Protein AF-A0A524AQI3-F1 (afdb_monomer_lite)

Foldseek 3Di:
DVVVVVVCCVVVVVQQLVLLVPCPPPPSVLVVLLVQLLVQLLVLVVVLVDDPPDVLSVLLNVLLNQLLCVLVVVVDPSPCVSLVCNLVVLVVVCVPDPDNVCSVVSSVSSSCSSCVRRNVSSVLVVCCPDDVSSVVNVVVVVLVVQLQVQLQVQCVPPFDAADCVPPDVSGGPRSNVSSD

Sequence (180 aa):
MLKHRVITGAVGVPLVILAIWFGDPWPWFSLLIAAAALAGTYEFYHMANFDRREPLLYLGLLCSLALVLSPHYRSLDVLPIVITTTMLISLIYLLCRPSRENAFRNWAWIIAGALYVGWMLSYWLSLRGLEDGRNWVYLAILTTFANDTGAFFIGRAMGKHKLAPTISEAKTWEGAIGGL

pLDDT: mean 89.62, std 6.32, range [63.91, 97.5]

Structure (mmCIF, N/CA/C/O backbone):
data_AF-A0A524AQI3-F1
#
_entry.id   AF-A0A524AQI3-F1
#
loop_
_atom_site.group_PDB
_atom_site.id
_atom_site.type_symbol
_atom_site.label_atom_id
_atom_site.label_alt_id
_atom_site.label_comp_id
_atom_site.label_asym_id
_atom_site.label_entity_id
_atom_site.label_seq_id
_atom_site.pdbx_PDB_ins_code
_atom_site.Cartn_x
_atom_site.Cartn_y
_atom_site.Cartn_z
_atom_site.occupancy
_atom_site.B_iso_or_equiv
_atom_site.auth_seq_id
_atom_site.auth_comp_id
_atom_site.auth_asym_id
_atom_site.auth_atom_id
_atom_site.pdbx_PDB_model_num
ATOM 1 N N . MET A 1 1 ? -24.300 2.047 -11.131 1.00 66.12 1 MET A N 1
ATOM 2 C CA . MET A 1 1 ? -23.264 1.322 -10.357 1.00 66.12 1 MET A CA 1
ATOM 3 C C . MET A 1 1 ? -22.415 0.395 -11.231 1.00 66.12 1 MET A C 1
ATOM 5 O O . MET A 1 1 ? -21.203 0.556 -11.216 1.00 66.12 1 MET A O 1
ATOM 9 N N . LEU A 1 2 ? -22.998 -0.490 -12.058 1.00 79.94 2 LEU A N 1
ATOM 10 C CA . LEU A 1 2 ? -22.216 -1.380 -12.943 1.00 79.94 2 LEU A CA 1
ATOM 11 C C . LEU A 1 2 ? -21.336 -0.618 -13.956 1.00 79.94 2 LEU A C 1
ATOM 13 O O . LEU A 1 2 ? -20.152 -0.905 -14.071 1.00 79.94 2 LEU A O 1
ATOM 17 N N . LYS A 1 3 ? -21.886 0.419 -14.611 1.00 83.31 3 LYS A N 1
ATOM 18 C CA . LYS A 1 3 ? -21.147 1.266 -15.570 1.00 83.31 3 LYS A CA 1
ATOM 19 C C . LYS A 1 3 ? -19.863 1.857 -14.975 1.00 83.31 3 LYS A C 1
ATOM 21 O O . LYS A 1 3 ? -18.830 1.822 -15.622 1.00 83.31 3 LYS A O 1
ATOM 26 N N . HIS A 1 4 ? -19.917 2.351 -13.735 1.00 83.06 4 HIS A N 1
ATOM 27 C CA . HIS A 1 4 ? -18.750 2.950 -13.081 1.00 83.06 4 HIS A CA 1
ATOM 28 C C . HIS A 1 4 ? -17.679 1.896 -12.782 1.00 83.06 4 HIS A C 1
ATOM 30 O O . HIS A 1 4 ? -16.516 2.145 -13.053 1.00 83.06 4 HIS A O 1
ATOM 36 N N . ARG A 1 5 ? -18.074 0.695 -12.331 1.00 82.75 5 ARG A N 1
ATOM 37 C CA . ARG A 1 5 ? -17.145 -0.424 -12.086 1.00 82.75 5 ARG A CA 1
ATOM 38 C C . ARG A 1 5 ? -16.448 -0.905 -13.359 1.00 82.75 5 ARG A C 1
ATOM 40 O O . ARG A 1 5 ? -15.251 -1.172 -13.343 1.00 82.75 5 ARG A O 1
ATOM 47 N N . VAL A 1 6 ? -17.197 -1.001 -14.459 1.00 87.75 6 VAL A N 1
ATOM 48 C CA . VAL A 1 6 ? -16.642 -1.398 -15.760 1.00 87.75 6 VAL A CA 1
ATOM 49 C C . VAL A 1 6 ? -15.669 -0.337 -16.267 1.00 87.75 6 VAL A C 1
ATOM 51 O O . VAL A 1 6 ? -14.579 -0.689 -16.693 1.00 87.75 6 VAL A O 1
ATOM 54 N N . ILE A 1 7 ? -16.015 0.951 -16.161 1.00 88.81 7 ILE A N 1
ATOM 55 C CA . ILE A 1 7 ? -15.136 2.051 -16.584 1.00 88.81 7 ILE A CA 1
ATOM 56 C C . ILE A 1 7 ? -13.851 2.079 -15.749 1.00 88.81 7 ILE A C 1
ATOM 58 O O . ILE A 1 7 ? -12.765 2.149 -16.316 1.00 88.81 7 ILE A O 1
ATOM 62 N N . THR A 1 8 ? -13.941 1.973 -14.420 1.00 88.12 8 THR A N 1
ATOM 63 C CA . THR A 1 8 ? -12.747 1.975 -13.560 1.00 88.12 8 THR A CA 1
ATOM 64 C C . THR A 1 8 ? -11.838 0.784 -13.842 1.00 88.12 8 THR A C 1
ATOM 66 O O . THR A 1 8 ? -10.626 0.955 -13.872 1.00 88.12 8 THR A O 1
ATOM 69 N N . GLY A 1 9 ? -12.398 -0.403 -14.101 1.00 84.62 9 GLY A N 1
ATOM 70 C CA . GLY A 1 9 ? -11.608 -1.572 -14.499 1.00 84.62 9 GLY A CA 1
ATOM 71 C C . GLY A 1 9 ? -10.977 -1.404 -15.883 1.00 84.62 9 GLY A C 1
ATOM 72 O O . GLY A 1 9 ? -9.784 -1.643 -16.051 1.00 84.62 9 GLY A O 1
ATOM 73 N N . ALA A 1 10 ? -11.757 -0.924 -16.854 1.00 88.56 10 ALA A N 1
ATOM 74 C CA . ALA A 1 10 ? -11.314 -0.712 -18.228 1.00 88.56 10 ALA A CA 1
ATOM 75 C C . ALA A 1 10 ? -10.231 0.365 -18.358 1.00 88.56 10 ALA A C 1
ATOM 77 O O . ALA A 1 10 ? -9.449 0.308 -19.296 1.00 88.56 10 ALA A O 1
ATOM 78 N N . VAL A 1 11 ? -10.169 1.332 -17.438 1.00 90.25 11 VAL A N 1
ATOM 79 C CA . VAL A 1 11 ? -9.110 2.353 -17.405 1.00 90.25 11 VAL A CA 1
ATOM 80 C C . VAL A 1 11 ? -7.952 1.925 -16.504 1.00 90.25 11 VAL A C 1
ATOM 82 O O . VAL A 1 11 ? -6.792 2.057 -16.888 1.00 90.25 11 VAL A O 1
ATOM 85 N N . GLY A 1 12 ? -8.250 1.386 -15.320 1.00 87.56 12 GLY A N 1
ATOM 86 C CA . GLY A 1 12 ? -7.248 1.030 -14.317 1.00 87.56 12 GLY A CA 1
ATOM 87 C C . GLY A 1 12 ? -6.314 -0.087 -14.774 1.00 87.56 12 GLY A C 1
ATOM 88 O O . GLY A 1 12 ? -5.103 0.035 -14.610 1.00 87.56 12 GLY A O 1
ATOM 89 N N . VAL A 1 13 ? -6.848 -1.141 -15.402 1.00 88.44 13 VAL A N 1
ATOM 90 C CA . VAL A 1 13 ? -6.028 -2.273 -15.865 1.00 88.44 13 VAL A CA 1
ATOM 91 C C . VAL A 1 13 ? -5.031 -1.836 -16.949 1.00 88.44 13 VAL A C 1
ATOM 93 O O . VAL A 1 13 ? -3.834 -2.057 -16.752 1.00 88.44 13 VAL A O 1
ATOM 96 N N . PRO A 1 14 ? -5.438 -1.156 -18.044 1.00 90.44 14 PRO A N 1
ATOM 97 C CA . PRO A 1 14 ? -4.480 -0.637 -19.017 1.00 90.44 14 PRO A CA 1
ATOM 98 C C . PRO A 1 14 ? -3.490 0.355 -18.419 1.00 90.44 14 PRO A C 1
ATOM 100 O O . PRO A 1 14 ? -2.319 0.303 -18.770 1.00 90.44 14 PRO A O 1
ATOM 103 N N . LEU A 1 15 ? -3.915 1.226 -17.501 1.00 89.94 15 LEU A N 1
ATOM 104 C CA . LEU A 1 15 ? -3.017 2.185 -16.858 1.00 89.94 15 LEU A CA 1
ATOM 105 C C . LEU A 1 15 ? -1.885 1.473 -16.106 1.00 89.94 15 LEU A C 1
ATOM 107 O O . LEU A 1 15 ? -0.723 1.836 -16.280 1.00 89.94 15 LEU A O 1
ATOM 111 N N . VAL A 1 16 ? -2.204 0.437 -15.324 1.00 89.62 16 VAL A N 1
ATOM 112 C CA . VAL A 1 16 ? -1.198 -0.365 -14.609 1.00 89.62 16 VAL A CA 1
ATOM 113 C C . VAL A 1 16 ? -0.271 -1.077 -15.596 1.00 89.62 16 VAL A C 1
ATOM 115 O O . VAL A 1 16 ? 0.947 -0.999 -15.448 1.00 89.62 16 VAL A O 1
ATOM 118 N N . ILE A 1 17 ? -0.819 -1.706 -16.642 1.00 90.56 17 ILE A N 1
ATOM 119 C CA . ILE A 1 17 ? -0.023 -2.392 -17.673 1.00 90.56 17 ILE A CA 1
ATOM 120 C C . ILE A 1 17 ? 0.926 -1.412 -18.376 1.00 90.56 17 ILE A C 1
ATOM 122 O O . ILE A 1 17 ? 2.118 -1.683 -18.496 1.00 90.56 17 ILE A O 1
ATOM 126 N N . LEU A 1 18 ? 0.434 -0.247 -18.800 1.00 89.81 18 LEU A N 1
ATOM 127 C CA . LEU A 1 18 ? 1.243 0.768 -19.475 1.00 89.81 18 LEU A CA 1
ATOM 128 C C . LEU A 1 18 ? 2.323 1.332 -18.543 1.00 89.81 18 LEU A C 1
ATOM 130 O O . LEU A 1 18 ? 3.464 1.488 -18.971 1.00 89.81 18 LEU A O 1
ATOM 134 N N . ALA A 1 19 ? 2.005 1.573 -17.268 1.00 88.38 19 ALA A N 1
ATOM 135 C CA . ALA A 1 19 ? 2.982 2.024 -16.279 1.00 88.38 19 ALA A CA 1
ATOM 136 C C . ALA A 1 19 ? 4.116 1.003 -16.079 1.00 88.38 19 ALA A C 1
ATOM 138 O O . ALA A 1 19 ? 5.276 1.391 -15.955 1.00 88.38 19 ALA A O 1
ATOM 139 N N . ILE A 1 20 ? 3.801 -0.297 -16.097 1.00 88.94 20 ILE A N 1
ATOM 140 C CA . ILE A 1 20 ? 4.797 -1.376 -16.022 1.00 88.94 20 ILE A CA 1
ATOM 141 C C . ILE A 1 20 ? 5.597 -1.466 -17.328 1.00 88.94 20 ILE A C 1
ATOM 143 O O . ILE A 1 20 ? 6.814 -1.662 -17.296 1.00 88.94 20 ILE A O 1
ATOM 147 N N . TRP A 1 21 ? 4.949 -1.330 -18.485 1.00 87.81 21 TRP A N 1
ATOM 148 C CA . TRP A 1 21 ? 5.605 -1.454 -19.786 1.00 87.81 21 TRP A CA 1
ATOM 149 C C . TRP A 1 21 ? 6.598 -0.317 -20.054 1.00 87.81 21 TRP A C 1
ATOM 151 O O . TRP A 1 21 ? 7.735 -0.586 -20.436 1.00 87.81 21 TRP A O 1
ATOM 161 N N . PHE A 1 22 ? 6.198 0.930 -19.791 1.00 83.81 22 PHE A N 1
ATOM 162 C CA . PHE A 1 22 ? 7.000 2.140 -20.027 1.00 83.81 22 PHE A CA 1
ATOM 163 C C . PHE A 1 22 ? 7.851 2.573 -18.824 1.00 83.81 22 PHE A C 1
ATOM 165 O O . PHE A 1 22 ? 8.408 3.669 -18.830 1.00 83.81 22 PHE A O 1
ATOM 172 N N . GLY A 1 23 ? 7.956 1.729 -17.794 1.00 70.38 23 GLY A N 1
ATOM 173 C CA . GLY A 1 23 ? 8.718 2.019 -16.575 1.00 70.38 23 GLY A CA 1
ATOM 174 C C . GLY A 1 23 ? 10.233 2.171 -16.767 1.00 70.38 23 GLY A C 1
ATOM 175 O O . GLY A 1 23 ? 10.900 2.599 -15.834 1.00 70.38 23 GLY A O 1
ATOM 176 N N . ASP A 1 24 ? 10.763 1.851 -17.951 1.00 67.62 24 ASP A N 1
ATOM 177 C CA . ASP A 1 24 ? 12.154 2.101 -18.337 1.00 67.62 24 ASP A CA 1
ATOM 178 C C . ASP A 1 24 ? 12.174 2.937 -19.628 1.00 67.62 24 ASP A C 1
ATOM 180 O O . ASP A 1 24 ? 11.507 2.554 -20.595 1.00 67.62 24 ASP A O 1
ATOM 184 N N . PRO A 1 25 ? 12.906 4.068 -19.703 1.00 63.91 25 PRO A N 1
ATOM 185 C CA . PRO A 1 25 ? 13.754 4.706 -18.680 1.00 63.91 25 PRO A CA 1
ATOM 186 C C . PRO A 1 25 ? 13.015 5.681 -17.736 1.00 63.91 25 PRO A C 1
ATOM 188 O O . PRO A 1 25 ? 13.641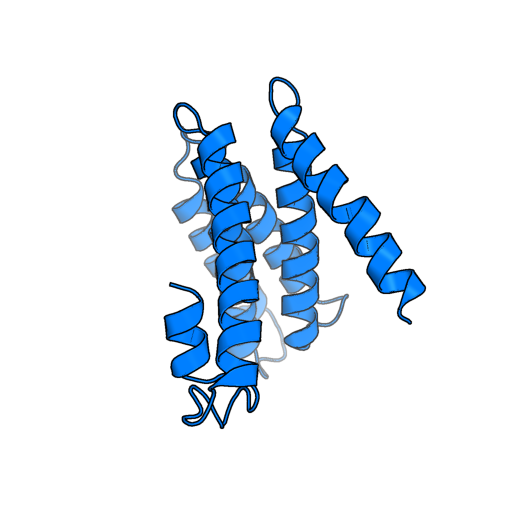 6.306 -16.882 1.00 63.91 25 PRO A O 1
ATOM 191 N N . TRP A 1 26 ? 11.706 5.882 -17.909 1.00 67.56 26 TRP A N 1
ATOM 192 C CA . TRP A 1 26 ? 10.944 6.887 -17.160 1.00 67.56 26 TRP A CA 1
ATOM 193 C C . TRP A 1 26 ? 10.300 6.292 -15.898 1.00 67.56 26 TRP A C 1
ATOM 195 O O . TRP A 1 26 ? 9.706 5.220 -15.975 1.00 67.56 26 TRP A O 1
ATOM 205 N N . PRO A 1 27 ? 10.290 6.998 -14.750 1.00 84.12 27 PRO A N 1
ATOM 206 C CA . PRO A 1 27 ? 9.882 6.441 -13.456 1.00 84.12 27 PRO A CA 1
ATOM 207 C C . PRO A 1 27 ? 8.355 6.291 -13.278 1.00 84.12 27 PRO A C 1
ATOM 209 O O . PRO A 1 27 ? 7.850 6.386 -12.159 1.00 84.12 27 PRO A O 1
ATOM 212 N N . TRP A 1 28 ? 7.593 6.041 -14.348 1.00 87.75 28 TRP A N 1
ATOM 213 C CA . TRP A 1 28 ? 6.126 5.964 -14.327 1.00 87.75 28 TRP A CA 1
ATOM 214 C C . TRP A 1 28 ? 5.598 4.934 -13.330 1.00 87.75 28 TRP A C 1
ATOM 216 O O . TRP A 1 28 ? 4.689 5.230 -12.557 1.00 87.75 28 TRP A O 1
ATOM 226 N N . PHE A 1 29 ? 6.210 3.749 -13.290 1.00 90.62 29 PHE A N 1
ATOM 227 C CA . PHE A 1 29 ? 5.849 2.717 -12.320 1.00 90.62 29 PHE A CA 1
ATOM 228 C C . PHE A 1 29 ? 6.133 3.157 -10.875 1.00 90.62 29 PHE A C 1
ATOM 230 O O . PHE A 1 29 ? 5.317 2.935 -9.987 1.00 90.62 29 PHE A O 1
ATOM 237 N N . SER A 1 30 ? 7.247 3.855 -10.638 1.00 92.19 30 SER A N 1
ATOM 238 C CA . SER A 1 30 ? 7.582 4.369 -9.302 1.00 92.19 30 SER A CA 1
ATOM 239 C C . SER A 1 30 ? 6.595 5.433 -8.833 1.00 92.19 30 SER A C 1
ATOM 241 O O . SER A 1 30 ? 6.173 5.406 -7.680 1.00 92.19 30 SER A O 1
ATOM 243 N N . LEU A 1 31 ? 6.177 6.329 -9.731 1.00 93.44 31 LEU A N 1
ATOM 244 C CA . LEU A 1 31 ? 5.155 7.336 -9.444 1.00 93.44 31 LEU A CA 1
ATOM 245 C C . LEU A 1 31 ? 3.798 6.696 -9.138 1.00 93.44 31 LEU A C 1
ATOM 247 O O . LEU A 1 31 ? 3.133 7.116 -8.193 1.00 93.44 31 LEU A O 1
ATOM 251 N N . LEU A 1 32 ? 3.412 5.662 -9.891 1.00 93.62 32 LEU A N 1
ATOM 252 C CA . LEU A 1 32 ? 2.188 4.901 -9.645 1.00 93.62 32 LEU A CA 1
ATOM 253 C C . LEU A 1 32 ? 2.187 4.295 -8.235 1.00 93.62 32 LEU A C 1
ATOM 255 O O . LEU A 1 32 ? 1.239 4.502 -7.480 1.00 93.62 32 LEU A O 1
ATOM 259 N N . ILE A 1 33 ? 3.249 3.572 -7.869 1.00 95.06 33 ILE A N 1
ATOM 260 C CA . ILE A 1 33 ? 3.344 2.909 -6.562 1.00 95.06 33 ILE A CA 1
ATOM 261 C C . ILE A 1 33 ? 3.446 3.935 -5.425 1.00 95.06 33 ILE A C 1
ATOM 263 O O . ILE A 1 33 ? 2.810 3.757 -4.390 1.00 95.06 33 ILE A O 1
ATOM 267 N N . ALA A 1 34 ? 4.167 5.043 -5.619 1.00 95.81 34 ALA A N 1
ATOM 268 C CA . ALA A 1 34 ? 4.227 6.131 -4.644 1.00 95.81 34 ALA A CA 1
ATOM 269 C C . ALA A 1 34 ? 2.854 6.788 -4.423 1.00 95.81 34 ALA A C 1
ATOM 271 O O . ALA A 1 34 ? 2.451 7.003 -3.280 1.00 95.81 34 ALA A O 1
ATOM 272 N N . ALA A 1 35 ? 2.107 7.059 -5.497 1.00 96.25 35 ALA A N 1
ATOM 273 C CA . ALA A 1 35 ? 0.751 7.592 -5.407 1.00 96.25 35 ALA A CA 1
ATOM 274 C C . ALA A 1 35 ? -0.199 6.603 -4.714 1.00 96.25 35 ALA A C 1
ATOM 276 O O . ALA A 1 35 ? -0.957 7.001 -3.829 1.00 96.25 35 ALA A O 1
ATOM 277 N N . ALA A 1 36 ? -0.117 5.314 -5.062 1.00 96.00 36 ALA A N 1
ATOM 278 C CA . ALA A 1 36 ? -0.899 4.257 -4.426 1.00 96.00 36 ALA A CA 1
ATOM 279 C C . ALA A 1 36 ? -0.588 4.137 -2.927 1.00 96.00 36 ALA A C 1
ATOM 281 O O . ALA A 1 36 ? -1.504 3.989 -2.123 1.00 96.00 36 ALA A O 1
ATOM 282 N N . ALA A 1 37 ? 0.679 4.263 -2.532 1.00 97.00 37 ALA A N 1
ATOM 283 C CA . ALA A 1 37 ? 1.071 4.224 -1.131 1.00 97.00 37 ALA A CA 1
ATOM 284 C C . ALA A 1 37 ? 0.613 5.455 -0.351 1.00 97.00 37 ALA A C 1
ATOM 286 O O . ALA A 1 37 ? 0.132 5.314 0.765 1.00 97.00 37 ALA A O 1
ATOM 287 N N . LEU A 1 38 ? 0.702 6.656 -0.926 1.00 97.50 38 LEU A N 1
ATOM 288 C CA . LEU A 1 38 ? 0.175 7.861 -0.281 1.00 97.50 38 LEU A CA 1
ATOM 289 C C . LEU A 1 38 ? -1.344 7.777 -0.096 1.00 97.50 38 LEU A C 1
ATOM 291 O O . LEU A 1 38 ? -1.839 8.069 0.991 1.00 97.50 38 LEU A O 1
ATOM 295 N N . ALA A 1 39 ? -2.072 7.341 -1.128 1.00 97.19 39 ALA A N 1
ATOM 296 C CA . ALA A 1 39 ? -3.517 7.145 -1.053 1.00 97.19 39 ALA A CA 1
ATOM 297 C C . ALA A 1 39 ? -3.887 6.062 -0.026 1.00 97.19 39 ALA A C 1
ATOM 299 O O . ALA A 1 39 ? -4.706 6.309 0.857 1.00 97.19 39 ALA A O 1
ATOM 300 N N . GLY A 1 40 ? -3.230 4.900 -0.077 1.00 96.88 40 GLY A N 1
ATOM 301 C CA . GLY A 1 40 ? -3.480 3.790 0.842 1.00 96.88 40 GLY A CA 1
ATOM 302 C C . GLY A 1 40 ? -3.151 4.135 2.294 1.00 96.88 40 GLY A C 1
ATOM 303 O O . GLY A 1 40 ? -3.931 3.834 3.192 1.00 96.88 40 GLY A O 1
ATOM 304 N N . THR A 1 41 ? -2.037 4.826 2.540 1.00 96.81 41 THR A N 1
ATOM 305 C CA . THR A 1 41 ? -1.643 5.262 3.886 1.00 96.81 41 THR A CA 1
ATOM 306 C C . THR A 1 41 ? -2.599 6.335 4.412 1.00 96.81 41 THR A C 1
ATOM 308 O O . THR A 1 41 ? -2.968 6.309 5.586 1.00 96.81 41 THR A O 1
ATOM 311 N N . TYR A 1 42 ? -3.066 7.247 3.552 1.00 96.25 42 TYR A N 1
ATOM 312 C CA . TYR A 1 42 ? -4.088 8.230 3.915 1.00 96.25 42 TYR A CA 1
ATOM 313 C C . TYR A 1 42 ? -5.407 7.563 4.323 1.00 96.25 42 TYR A C 1
ATOM 315 O O . TYR A 1 42 ? -5.955 7.885 5.377 1.00 96.25 42 TYR A O 1
ATOM 323 N N . GLU A 1 43 ? -5.901 6.611 3.527 1.00 96.31 43 GLU A N 1
ATOM 324 C CA . GLU A 1 43 ? -7.112 5.849 3.847 1.00 96.31 43 GLU A CA 1
ATOM 325 C C . GLU A 1 43 ? -6.941 5.027 5.130 1.00 96.31 43 GLU A C 1
ATOM 327 O O . GLU A 1 43 ? -7.828 5.025 5.985 1.00 96.31 43 GLU A O 1
ATOM 332 N N . PHE A 1 44 ? -5.776 4.400 5.317 1.00 96.50 44 PHE A N 1
ATOM 333 C CA . PHE A 1 44 ? -5.441 3.656 6.529 1.00 96.50 44 PHE A CA 1
ATOM 334 C C . PHE A 1 44 ? -5.510 4.543 7.780 1.00 96.50 44 PHE A C 1
ATOM 336 O O . PHE A 1 44 ? -6.163 4.184 8.762 1.00 96.50 44 PHE A O 1
ATOM 343 N N . TYR A 1 45 ? -4.898 5.730 7.751 1.00 94.81 45 TYR A N 1
ATOM 344 C CA . TYR A 1 45 ? -4.958 6.663 8.880 1.00 94.81 45 TYR A CA 1
ATOM 345 C C . TYR A 1 45 ? -6.347 7.258 9.089 1.00 94.81 45 TYR A C 1
ATOM 347 O O . TYR A 1 45 ? -6.745 7.492 10.232 1.00 94.81 45 TYR A O 1
ATOM 355 N N . HIS A 1 46 ? -7.118 7.450 8.021 1.00 93.38 46 HIS A N 1
ATOM 356 C CA . HIS A 1 46 ? -8.502 7.885 8.145 1.00 93.38 46 HIS A CA 1
ATOM 357 C C . HIS A 1 46 ? -9.360 6.838 8.873 1.00 93.38 46 HIS A C 1
ATOM 359 O O . HIS A 1 46 ? -10.093 7.187 9.796 1.00 93.38 46 HIS A O 1
ATOM 365 N N . MET A 1 47 ? -9.199 5.549 8.546 1.00 92.75 47 MET A N 1
ATOM 366 C CA . MET A 1 47 ? -9.848 4.447 9.273 1.00 92.75 47 MET A CA 1
ATOM 367 C C . MET A 1 47 ? -9.377 4.340 10.731 1.00 92.75 47 MET A C 1
ATOM 369 O O . MET A 1 47 ? -10.147 3.945 11.605 1.00 92.75 47 MET A O 1
ATOM 373 N N . ALA A 1 48 ? -8.134 4.735 11.017 1.00 91.56 48 ALA A N 1
ATOM 374 C CA . ALA A 1 48 ? -7.592 4.805 12.372 1.00 91.56 48 ALA A CA 1
ATOM 375 C C . ALA A 1 48 ? -8.028 6.062 13.164 1.00 91.56 48 ALA A C 1
ATOM 377 O O . ALA A 1 48 ? -7.542 6.274 14.277 1.00 91.56 48 ALA A O 1
ATOM 378 N N . ASN A 1 49 ? -8.968 6.859 12.638 1.00 88.12 49 ASN A N 1
ATOM 379 C CA . ASN A 1 49 ? -9.510 8.085 13.241 1.00 88.12 49 ASN A CA 1
ATOM 380 C C . ASN A 1 49 ? -8.480 9.208 13.446 1.00 88.12 49 ASN A C 1
ATOM 382 O O . ASN A 1 49 ? -8.548 9.948 14.428 1.00 88.12 49 ASN A O 1
ATOM 386 N N . PHE A 1 50 ? -7.522 9.357 12.530 1.00 85.38 50 PHE A N 1
ATOM 387 C CA . PHE A 1 50 ? -6.676 10.550 12.510 1.00 85.38 50 PHE A CA 1
ATOM 388 C C . PHE A 1 50 ? -7.412 11.722 11.861 1.00 85.38 50 PHE A C 1
ATOM 390 O O . PHE A 1 50 ? -7.883 11.630 10.723 1.00 85.38 50 PHE A O 1
ATOM 397 N N . ASP A 1 51 ? -7.448 12.858 12.557 1.00 80.56 51 ASP A N 1
ATOM 398 C CA . ASP A 1 51 ? -7.924 14.106 11.971 1.00 80.56 51 ASP A CA 1
ATOM 399 C C . ASP A 1 51 ? -6.953 14.611 10.898 1.00 80.56 51 ASP A C 1
ATOM 401 O O . ASP A 1 51 ? -5.733 14.516 11.020 1.00 80.56 51 ASP A O 1
ATOM 405 N N . ARG A 1 52 ? -7.485 15.275 9.866 1.00 79.12 52 ARG A N 1
ATOM 406 C CA . ARG A 1 52 ? -6.678 15.878 8.781 1.00 79.12 52 ARG A CA 1
ATOM 407 C C . ARG A 1 52 ? -5.687 16.947 9.261 1.00 79.12 52 ARG A C 1
ATOM 409 O O . ARG A 1 52 ? -4.800 17.349 8.511 1.00 79.12 52 ARG A O 1
ATOM 416 N N . ARG A 1 53 ? -5.875 17.456 10.480 1.00 77.94 53 ARG A N 1
ATOM 417 C CA . ARG A 1 53 ? -5.005 18.456 11.108 1.00 77.94 53 ARG A CA 1
ATOM 418 C C . ARG A 1 53 ? -3.915 17.832 11.978 1.00 77.94 53 ARG A C 1
ATOM 420 O O . ARG A 1 53 ? -3.054 18.571 12.437 1.00 77.94 53 ARG A O 1
ATOM 427 N N . GLU A 1 54 ? -3.940 16.518 12.205 1.00 83.19 54 GLU A N 1
ATOM 428 C CA . GLU A 1 54 ? -2.943 15.836 13.030 1.00 83.19 54 GLU A CA 1
ATOM 429 C C . GLU A 1 54 ? -1.584 15.820 12.312 1.00 83.19 54 GLU A C 1
ATOM 431 O O . GLU A 1 54 ? -1.455 15.187 11.262 1.00 83.19 54 GLU A O 1
ATOM 436 N N . PRO A 1 55 ? -0.537 16.465 12.862 1.00 86.69 55 PRO A N 1
ATOM 437 C CA . PRO A 1 55 ? 0.800 16.486 12.260 1.00 86.69 55 PRO A CA 1
ATOM 438 C C . PRO A 1 55 ? 1.374 15.085 12.023 1.00 86.69 55 PRO A C 1
ATOM 440 O O . PRO A 1 55 ? 2.105 14.849 11.062 1.00 86.69 55 PRO A O 1
ATOM 443 N N . LEU A 1 56 ? 0.998 14.138 12.884 1.00 87.69 56 LEU A N 1
ATOM 444 C CA . LEU A 1 56 ? 1.409 12.742 12.806 1.00 87.69 56 LEU A CA 1
ATOM 445 C C . LEU A 1 56 ? 0.933 12.028 11.534 1.00 87.69 56 LEU A C 1
ATOM 447 O O . LEU A 1 56 ? 1.616 11.119 11.066 1.00 87.69 56 LEU A O 1
ATOM 451 N N . LEU A 1 57 ? -0.194 12.452 10.954 1.00 91.44 57 LEU A N 1
ATOM 452 C CA . LEU A 1 57 ? -0.672 11.928 9.675 1.00 91.44 57 LEU A CA 1
ATOM 453 C C . LEU A 1 57 ? 0.330 12.258 8.564 1.00 91.44 57 LEU A C 1
ATOM 455 O O . LEU A 1 57 ? 0.722 11.379 7.800 1.00 91.44 57 LEU A O 1
ATOM 459 N N . TYR A 1 58 ? 0.789 13.511 8.504 1.00 93.44 58 TYR A N 1
ATOM 460 C CA . TYR A 1 58 ? 1.767 13.954 7.508 1.00 93.44 58 TYR A CA 1
ATOM 461 C C . TYR A 1 58 ? 3.123 13.285 7.709 1.00 93.44 58 TYR A C 1
ATOM 463 O O . TYR A 1 58 ? 3.749 12.894 6.727 1.00 93.44 58 TYR A O 1
ATOM 471 N N . LEU A 1 59 ? 3.543 13.097 8.966 1.00 93.56 59 LEU A N 1
ATOM 472 C CA . LEU A 1 59 ? 4.733 12.308 9.280 1.00 93.56 59 LEU A CA 1
ATOM 473 C C . LEU A 1 59 ? 4.601 10.904 8.683 1.00 93.56 59 LEU A C 1
ATOM 475 O O . LEU A 1 59 ? 5.435 10.510 7.881 1.00 93.56 59 LEU A O 1
ATOM 479 N N . GLY A 1 60 ? 3.519 10.186 8.985 1.00 94.19 60 GLY A N 1
ATOM 480 C CA . GLY A 1 60 ? 3.295 8.841 8.459 1.00 94.19 60 GLY A CA 1
ATOM 481 C C . GLY A 1 60 ? 3.248 8.765 6.925 1.00 94.19 60 GLY A C 1
ATOM 482 O O . GLY A 1 60 ? 3.818 7.844 6.342 1.00 94.19 60 GLY A O 1
ATOM 483 N N . LEU A 1 61 ? 2.651 9.758 6.253 1.00 96.06 61 LEU A N 1
ATOM 484 C CA . LEU A 1 61 ? 2.661 9.858 4.786 1.00 96.06 61 LEU A CA 1
ATOM 485 C C . LEU A 1 61 ? 4.077 10.051 4.225 1.00 96.06 61 LEU A C 1
ATOM 487 O O . LEU A 1 61 ? 4.452 9.368 3.272 1.00 96.06 61 LEU A O 1
ATOM 491 N N . LEU A 1 62 ? 4.874 10.942 4.822 1.00 95.69 62 LEU A N 1
ATOM 492 C CA . LEU A 1 62 ? 6.271 11.156 4.431 1.00 95.69 62 LEU A CA 1
ATOM 493 C C . LEU A 1 62 ? 7.107 9.890 4.643 1.00 95.69 62 LEU A C 1
ATOM 495 O O . LEU A 1 62 ? 7.899 9.522 3.779 1.00 95.69 62 LEU A O 1
ATOM 499 N N . CYS A 1 63 ? 6.890 9.191 5.755 1.00 94.75 63 CYS A N 1
ATOM 500 C CA . CYS A 1 63 ? 7.563 7.934 6.062 1.00 94.75 63 CYS A CA 1
ATOM 501 C C . CYS A 1 63 ? 7.177 6.836 5.067 1.00 94.75 63 CYS A C 1
ATOM 503 O O . CYS A 1 63 ? 8.054 6.163 4.532 1.00 94.75 63 CYS A O 1
ATOM 505 N N . SER A 1 64 ? 5.887 6.697 4.752 1.00 96.12 64 SER A N 1
ATOM 506 C CA . SER A 1 64 ? 5.405 5.777 3.718 1.00 96.12 64 SER A CA 1
ATOM 507 C C . SER A 1 64 ? 6.045 6.074 2.361 1.00 96.12 64 SER A C 1
ATOM 509 O O . SER A 1 64 ? 6.459 5.147 1.669 1.00 96.12 64 SER A O 1
ATOM 511 N N . LEU A 1 65 ? 6.151 7.350 1.979 1.00 96.12 65 LEU A N 1
ATOM 512 C CA . LEU A 1 65 ? 6.777 7.758 0.722 1.00 96.12 65 LEU A CA 1
ATOM 513 C C . LEU A 1 65 ? 8.275 7.429 0.698 1.00 96.12 65 LEU A C 1
ATOM 515 O O . LEU A 1 65 ? 8.766 6.860 -0.276 1.00 96.12 65 LEU A O 1
ATOM 519 N N . ALA A 1 66 ? 8.992 7.739 1.780 1.00 94.62 66 ALA A N 1
ATOM 520 C CA . ALA A 1 66 ? 10.413 7.435 1.912 1.00 94.62 66 ALA A CA 1
ATOM 521 C C . ALA A 1 66 ? 10.684 5.921 1.861 1.00 94.62 66 ALA A C 1
ATOM 523 O O . ALA A 1 66 ? 11.625 5.485 1.199 1.00 94.62 66 ALA A O 1
ATOM 524 N N . LEU A 1 67 ? 9.834 5.111 2.502 1.00 94.12 67 LEU A N 1
ATOM 525 C CA . LEU A 1 67 ? 9.935 3.650 2.476 1.00 94.12 67 LEU A CA 1
ATOM 526 C C . LEU A 1 67 ? 9.674 3.085 1.079 1.00 94.12 67 LEU A C 1
ATOM 528 O O . LEU A 1 67 ? 10.454 2.254 0.615 1.00 94.12 67 LEU A O 1
ATOM 532 N N . VAL A 1 68 ? 8.638 3.559 0.381 1.00 95.00 68 VAL A N 1
ATOM 533 C CA . VAL A 1 68 ? 8.341 3.117 -0.991 1.00 95.00 68 VAL A CA 1
ATOM 534 C C . VAL A 1 68 ? 9.490 3.409 -1.938 1.00 95.00 68 VAL A C 1
ATOM 536 O O . VAL A 1 68 ? 9.843 2.547 -2.734 1.00 95.00 68 VAL A O 1
ATOM 539 N N . LEU A 1 69 ? 10.092 4.594 -1.839 1.00 93.12 69 LEU A N 1
ATOM 540 C CA . LEU A 1 69 ? 11.181 5.010 -2.721 1.00 93.12 69 LEU A CA 1
ATOM 541 C C . LEU 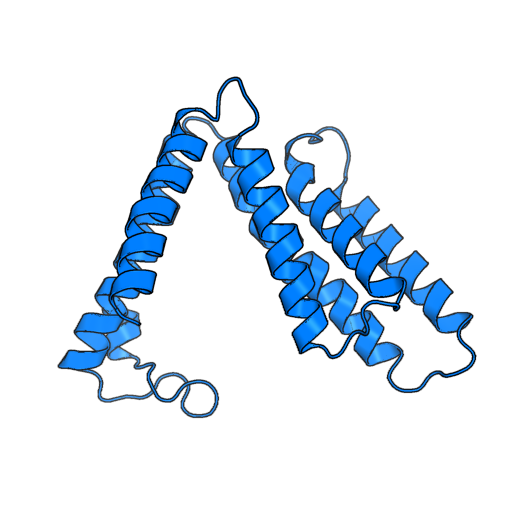A 1 69 ? 12.552 4.466 -2.300 1.00 93.12 69 LEU A C 1
ATOM 543 O O . LEU A 1 69 ? 13.509 4.603 -3.060 1.00 93.12 69 LEU A O 1
ATOM 547 N N . SER A 1 70 ? 12.656 3.811 -1.139 1.00 92.25 70 SER A N 1
ATOM 548 C CA . SER A 1 70 ? 13.916 3.250 -0.633 1.00 92.25 70 SER A CA 1
ATOM 549 C C . SER A 1 70 ? 14.686 2.363 -1.626 1.00 92.25 70 SER A C 1
ATOM 551 O O . SER A 1 70 ? 15.914 2.469 -1.639 1.00 92.25 70 SER A O 1
ATOM 553 N N . PRO A 1 71 ? 14.058 1.566 -2.521 1.00 90.44 71 PRO A N 1
ATOM 554 C CA . PRO A 1 71 ? 14.804 0.728 -3.463 1.00 90.44 71 PRO A CA 1
ATOM 555 C C . PRO A 1 71 ? 15.638 1.517 -4.485 1.00 90.44 71 PRO A C 1
ATOM 557 O O . PRO A 1 71 ? 16.588 0.962 -5.033 1.00 90.44 71 PRO A O 1
ATOM 560 N N . HIS A 1 72 ? 15.332 2.802 -4.712 1.00 88.75 72 HIS A N 1
ATOM 561 C CA . HIS A 1 72 ? 16.135 3.692 -5.566 1.00 88.75 72 HIS A CA 1
ATOM 562 C C . HIS A 1 72 ? 17.434 4.152 -4.897 1.00 88.75 72 HIS A C 1
ATOM 564 O O . HIS A 1 72 ? 18.376 4.549 -5.577 1.00 88.75 72 HIS A O 1
ATOM 570 N N . TYR A 1 73 ? 17.509 4.065 -3.569 1.00 86.50 73 TYR A N 1
ATOM 571 C CA . TYR A 1 73 ? 18.621 4.553 -2.757 1.00 86.50 73 TYR A CA 1
ATOM 572 C C . TYR A 1 73 ? 19.338 3.400 -2.046 1.00 86.50 73 TYR A C 1
ATOM 574 O O . TYR A 1 73 ? 19.665 3.505 -0.869 1.00 86.50 73 TYR A O 1
ATOM 582 N N . ARG A 1 74 ? 19.600 2.294 -2.760 1.00 74.12 74 ARG A N 1
ATOM 583 C CA . ARG A 1 74 ? 20.248 1.075 -2.222 1.00 74.12 74 ARG A CA 1
ATOM 584 C C . ARG A 1 74 ? 21.585 1.313 -1.505 1.00 74.12 74 ARG A C 1
ATOM 586 O O . ARG A 1 74 ? 22.003 0.457 -0.738 1.00 74.12 74 ARG A O 1
ATOM 593 N N . SER A 1 75 ? 22.265 2.428 -1.769 1.00 72.69 75 SER A N 1
ATOM 594 C CA . SER A 1 75 ? 23.517 2.800 -1.100 1.00 72.69 75 SER A CA 1
ATOM 595 C C . SER A 1 75 ? 23.329 3.310 0.331 1.00 72.69 75 SER A C 1
ATOM 597 O O . SER A 1 75 ? 24.302 3.392 1.075 1.00 72.69 75 SER A O 1
ATOM 599 N N . LEU A 1 76 ? 22.106 3.678 0.712 1.00 73.56 76 LEU A N 1
ATOM 600 C CA . LEU A 1 76 ? 21.758 4.146 2.044 1.00 73.56 76 LEU A CA 1
ATOM 601 C C . LEU A 1 76 ? 20.934 3.065 2.745 1.00 73.56 76 LEU A C 1
ATOM 603 O O . LEU A 1 76 ? 20.004 2.511 2.158 1.00 73.56 76 LEU A O 1
ATOM 607 N N . ASP A 1 77 ? 21.203 2.825 4.028 1.00 81.00 77 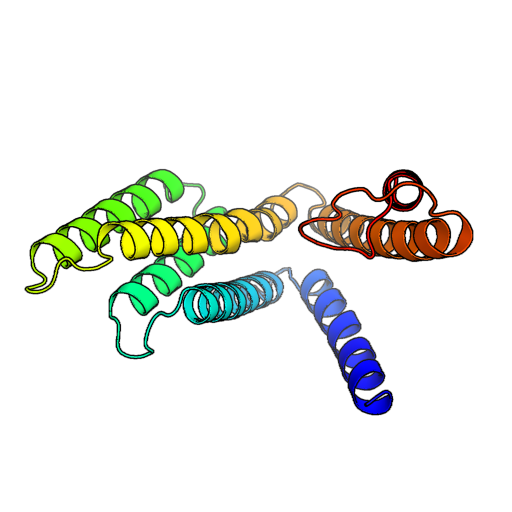ASP A N 1
ATOM 608 C CA . ASP A 1 77 ? 20.345 2.001 4.888 1.00 81.00 77 ASP A CA 1
ATOM 609 C C . ASP A 1 77 ? 19.052 2.7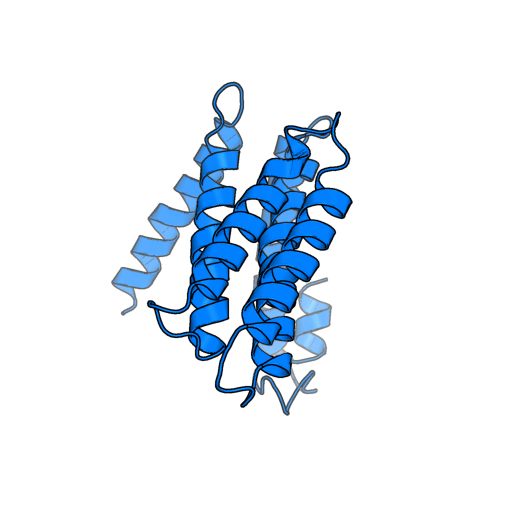65 5.239 1.00 81.00 77 ASP A C 1
ATOM 611 O O . ASP A 1 77 ? 18.776 3.112 6.390 1.00 81.00 77 ASP A O 1
ATOM 615 N N . VAL A 1 78 ? 18.246 3.074 4.214 1.00 84.25 78 VAL A N 1
ATOM 616 C CA . VAL A 1 78 ? 17.045 3.917 4.315 1.00 84.25 78 VAL A CA 1
ATOM 617 C C . VAL A 1 78 ? 16.042 3.327 5.299 1.00 84.25 78 VAL A C 1
ATOM 619 O O . VAL A 1 78 ? 15.418 4.070 6.048 1.00 84.25 78 VAL A O 1
ATOM 622 N N . LEU A 1 79 ? 15.893 2.001 5.333 1.00 85.62 79 LEU A N 1
ATOM 623 C CA . LEU A 1 79 ? 14.894 1.335 6.166 1.00 85.62 79 LEU A CA 1
ATOM 624 C C . LEU A 1 79 ? 15.138 1.577 7.677 1.00 85.62 79 LEU A C 1
ATOM 626 O O . LEU A 1 79 ? 14.246 2.146 8.314 1.00 85.62 79 LEU A O 1
ATOM 630 N N . PRO A 1 80 ? 16.313 1.251 8.264 1.00 89.44 80 PRO A N 1
ATOM 631 C CA . PRO A 1 80 ? 16.617 1.602 9.653 1.00 89.44 80 PRO A CA 1
ATOM 632 C C . PRO A 1 80 ? 16.494 3.097 9.946 1.00 89.44 80 PRO A C 1
ATOM 634 O O . PRO A 1 80 ? 15.943 3.469 10.983 1.00 89.44 80 PRO A O 1
ATOM 637 N N . ILE A 1 81 ? 16.970 3.956 9.037 1.00 90.75 81 ILE A N 1
ATOM 638 C CA . ILE A 1 81 ? 16.950 5.411 9.226 1.00 90.75 81 ILE A CA 1
ATOM 639 C C . ILE A 1 81 ? 15.510 5.918 9.294 1.00 90.75 81 ILE A C 1
ATOM 641 O O . ILE A 1 81 ? 15.142 6.598 10.253 1.00 90.75 81 ILE A O 1
ATOM 645 N N . VAL A 1 82 ? 14.675 5.570 8.313 1.00 90.12 82 VAL A N 1
ATOM 646 C CA . VAL A 1 82 ? 13.284 6.027 8.245 1.00 90.12 82 VAL A CA 1
ATOM 647 C C . VAL A 1 82 ? 12.491 5.479 9.422 1.00 90.12 82 VAL A C 1
ATOM 649 O O . VAL A 1 82 ? 11.814 6.254 10.088 1.00 90.12 82 VAL A O 1
ATOM 652 N N . ILE A 1 83 ? 12.608 4.193 9.759 1.00 88.94 83 ILE A N 1
ATOM 653 C CA . ILE A 1 83 ? 11.874 3.622 10.899 1.00 88.94 83 ILE A CA 1
ATOM 654 C C . ILE A 1 83 ? 12.292 4.303 12.205 1.00 88.94 83 ILE A C 1
ATOM 656 O O . ILE A 1 83 ? 11.434 4.782 12.946 1.00 88.94 83 ILE A O 1
ATOM 660 N N . THR A 1 84 ? 13.597 4.413 12.463 1.00 91.19 84 THR A N 1
ATOM 661 C CA . THR A 1 84 ? 14.111 4.997 13.711 1.00 91.19 84 THR A CA 1
ATOM 662 C C . THR A 1 84 ? 13.705 6.461 13.843 1.00 91.19 84 THR A C 1
ATOM 664 O O . THR A 1 84 ? 13.182 6.867 14.878 1.00 91.19 84 THR A O 1
ATOM 667 N N . THR A 1 85 ? 13.880 7.260 12.788 1.00 91.56 85 THR A N 1
ATOM 668 C CA . THR A 1 85 ? 13.487 8.679 12.799 1.00 91.56 85 THR A CA 1
ATOM 669 C C . THR A 1 85 ? 11.980 8.848 12.966 1.00 91.56 85 THR A C 1
ATOM 671 O O . THR A 1 85 ? 11.554 9.667 13.776 1.00 91.56 85 THR A O 1
ATOM 674 N N . THR A 1 86 ? 11.164 8.026 12.299 1.00 91.12 86 THR A N 1
ATOM 675 C CA . THR A 1 86 ? 9.702 8.025 12.473 1.00 91.12 86 THR A CA 1
ATOM 676 C C . THR A 1 86 ? 9.319 7.721 13.914 1.00 91.12 86 THR A C 1
ATOM 678 O O . THR A 1 86 ? 8.506 8.437 14.500 1.00 91.12 86 THR A O 1
ATOM 681 N N . MET A 1 87 ? 9.913 6.681 14.506 1.00 90.62 87 MET A N 1
ATOM 682 C CA . MET A 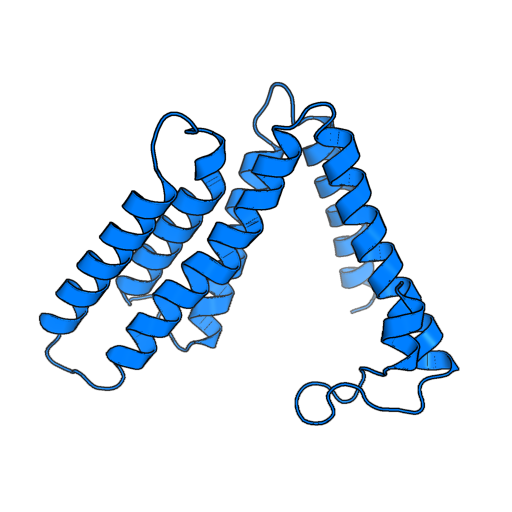1 87 ? 9.655 6.287 15.890 1.00 90.62 87 MET A CA 1
ATOM 683 C C . MET A 1 87 ? 10.040 7.400 16.865 1.00 90.62 87 MET A C 1
ATOM 685 O O . MET A 1 87 ? 9.234 7.746 17.724 1.00 90.62 87 MET A O 1
ATOM 689 N N . LEU A 1 88 ? 11.225 7.998 16.709 1.00 92.94 88 LEU A N 1
ATOM 690 C CA . LEU A 1 88 ? 11.707 9.059 17.593 1.00 92.94 88 LEU A CA 1
ATOM 691 C C . LEU A 1 88 ? 10.877 10.339 17.463 1.00 92.94 88 LEU A C 1
ATOM 693 O O . LEU A 1 88 ? 10.423 10.867 18.474 1.00 92.94 88 LEU A O 1
ATOM 697 N N . ILE A 1 89 ? 10.629 10.822 16.241 1.00 92.44 89 ILE A N 1
ATOM 698 C CA . ILE A 1 89 ? 9.867 12.059 16.007 1.00 92.44 89 ILE A CA 1
ATOM 699 C C . ILE A 1 89 ? 8.431 11.905 16.509 1.00 92.44 89 ILE A C 1
ATOM 701 O O . ILE A 1 89 ? 7.927 12.788 17.204 1.00 92.44 89 ILE A O 1
ATOM 705 N N . SER A 1 90 ? 7.772 10.784 16.199 1.00 89.56 90 SER A N 1
ATOM 706 C CA . SER A 1 90 ? 6.402 10.538 16.663 1.00 89.56 90 SER A CA 1
ATOM 707 C C . SER A 1 90 ? 6.326 10.426 18.188 1.00 89.56 90 SER A C 1
ATOM 709 O O . SER A 1 90 ? 5.400 10.968 18.789 1.00 89.56 90 SER A O 1
ATOM 711 N N . LEU A 1 91 ? 7.312 9.794 18.832 1.00 89.00 91 LEU A N 1
ATOM 712 C CA . LEU A 1 91 ? 7.366 9.671 20.288 1.00 89.00 91 LEU A CA 1
ATOM 713 C C . LEU A 1 91 ? 7.636 11.020 20.971 1.00 89.00 91 LEU A C 1
ATOM 715 O O . LEU A 1 91 ? 6.936 11.367 21.920 1.00 89.00 91 LEU A O 1
ATOM 719 N N . ILE A 1 92 ? 8.588 11.810 20.464 1.00 89.94 92 ILE A N 1
ATOM 720 C CA . ILE A 1 92 ? 8.869 13.170 20.955 1.00 89.94 92 ILE A CA 1
ATOM 721 C C . ILE A 1 92 ? 7.622 14.047 20.823 1.00 89.94 92 ILE A C 1
ATOM 723 O O . ILE A 1 92 ? 7.221 14.695 21.788 1.00 89.94 92 ILE A O 1
ATOM 727 N N . TYR A 1 93 ? 6.960 14.015 19.664 1.00 88.81 93 TYR A N 1
ATOM 728 C CA . TYR A 1 93 ? 5.726 14.764 19.438 1.00 88.81 93 TYR A CA 1
ATOM 729 C C . TYR A 1 93 ? 4.639 14.404 20.462 1.00 88.81 93 TYR A C 1
ATOM 731 O O . TYR A 1 93 ? 3.988 15.288 21.020 1.00 88.81 93 TYR A O 1
ATOM 739 N N . LEU A 1 94 ? 4.463 13.112 20.749 1.00 86.75 94 LEU A N 1
ATOM 740 C CA . LEU A 1 94 ? 3.476 12.643 21.722 1.00 86.75 94 LEU A CA 1
ATOM 741 C C . LEU A 1 94 ? 3.840 13.001 23.167 1.00 86.75 94 LEU A C 1
ATOM 743 O O . LEU A 1 94 ? 2.943 13.294 23.953 1.00 86.75 94 LEU A O 1
ATOM 747 N N . LEU A 1 95 ? 5.130 13.020 23.517 1.00 86.12 95 LEU A N 1
ATOM 748 C CA . LEU A 1 95 ? 5.601 13.452 24.837 1.00 86.12 95 LEU A CA 1
ATOM 749 C C . LEU A 1 95 ? 5.358 14.947 25.081 1.00 86.12 95 LEU A C 1
ATOM 751 O O . LEU A 1 95 ? 5.049 15.335 26.207 1.00 86.12 95 LEU A O 1
ATOM 755 N N . CYS A 1 96 ? 5.460 15.770 24.036 1.00 86.38 96 CYS A N 1
ATOM 756 C CA . CYS A 1 96 ? 5.192 17.207 24.097 1.00 86.38 96 CYS A CA 1
ATOM 757 C C . CYS A 1 96 ? 3.693 17.558 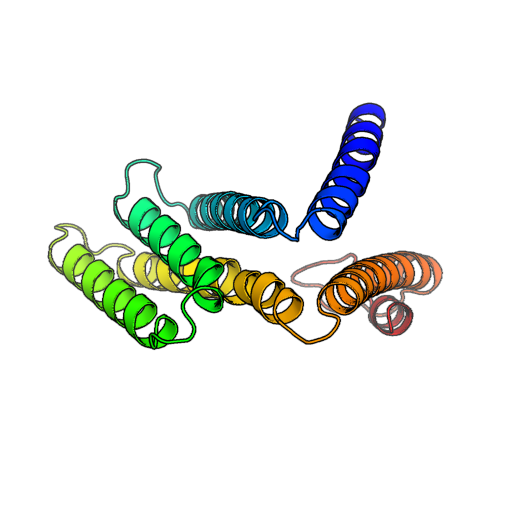24.058 1.00 86.38 96 CYS A C 1
ATOM 759 O O . CYS A 1 96 ? 3.336 18.722 24.255 1.00 86.38 96 CYS A O 1
ATOM 761 N N . ARG A 1 97 ? 2.801 16.591 23.795 1.00 82.12 97 ARG A N 1
ATOM 762 C CA . ARG A 1 97 ? 1.358 16.843 23.686 1.00 82.12 97 ARG A CA 1
ATOM 763 C C . ARG A 1 97 ? 0.711 16.940 25.081 1.00 82.12 97 ARG A C 1
ATOM 765 O O . ARG A 1 97 ? 0.948 16.073 25.921 1.00 82.12 97 ARG A O 1
ATOM 772 N N . PRO A 1 98 ? -0.154 17.943 25.336 1.00 73.38 98 PRO A N 1
ATOM 773 C CA . PRO A 1 98 ? -0.785 18.124 26.647 1.00 73.38 98 PRO A CA 1
ATOM 774 C C . PRO A 1 98 ? -1.798 17.023 26.999 1.00 73.38 98 PRO A C 1
ATOM 776 O O . PRO A 1 98 ? -1.934 16.671 28.167 1.00 73.38 98 PRO A O 1
ATOM 779 N N . SER A 1 99 ? -2.480 16.444 26.004 1.00 77.56 99 SER A N 1
ATOM 780 C CA . SER A 1 99 ? -3.335 15.267 26.194 1.00 77.56 99 SER A CA 1
ATOM 781 C C . SER A 1 99 ? -2.597 14.002 25.767 1.00 77.56 99 SER A C 1
ATOM 783 O O . SER A 1 99 ? -2.083 13.919 24.650 1.00 77.56 99 SER A O 1
ATOM 785 N N . ARG A 1 100 ? -2.572 13.012 26.664 1.00 76.75 100 ARG A N 1
ATOM 786 C CA . ARG A 1 100 ? -1.996 11.679 26.424 1.00 76.75 100 ARG A CA 1
ATOM 787 C C . ARG A 1 100 ? -3.047 10.632 26.080 1.00 76.75 100 ARG A C 1
ATOM 789 O O . ARG A 1 100 ? -2.709 9.462 25.894 1.00 76.75 100 ARG A O 1
ATOM 796 N N . GLU A 1 101 ? -4.312 11.033 26.007 1.00 78.94 101 GLU A N 1
ATOM 797 C CA . GLU A 1 101 ? -5.384 10.118 25.657 1.00 78.94 101 GLU A CA 1
ATOM 798 C C . GLU A 1 101 ? -5.102 9.534 24.272 1.00 78.94 101 GLU A C 1
ATOM 800 O O . GLU A 1 101 ? -4.838 10.258 23.312 1.00 78.94 101 GLU A O 1
ATOM 805 N N . ASN A 1 102 ? -5.094 8.204 24.180 1.00 82.19 102 ASN A N 1
ATOM 806 C CA . ASN A 1 102 ? -4.831 7.473 22.942 1.00 82.19 102 ASN A CA 1
ATOM 807 C C . ASN A 1 102 ? -3.434 7.668 22.325 1.00 82.19 102 ASN A C 1
ATOM 809 O O . ASN A 1 102 ? -3.204 7.205 21.209 1.00 82.19 102 ASN A O 1
ATOM 813 N N . ALA A 1 103 ? -2.481 8.281 23.038 1.00 85.19 103 ALA A N 1
ATOM 814 C CA . ALA A 1 103 ? -1.143 8.565 22.513 1.00 85.19 103 ALA A CA 1
ATOM 815 C C . ALA A 1 103 ? -0.435 7.302 21.995 1.00 85.19 103 ALA A C 1
ATOM 817 O O . ALA A 1 103 ? 0.034 7.276 20.859 1.00 85.19 103 ALA A O 1
ATOM 818 N N . PHE A 1 104 ? -0.436 6.226 22.789 1.00 86.19 104 PHE A N 1
ATOM 819 C CA . PHE A 1 104 ? 0.152 4.946 22.388 1.00 86.19 104 PHE A CA 1
ATOM 820 C C . PHE A 1 104 ? -0.561 4.324 21.180 1.00 86.19 104 PHE A C 1
ATOM 822 O O . PHE A 1 104 ? 0.090 3.829 20.264 1.00 86.19 104 PHE A O 1
ATOM 829 N N . ARG A 1 105 ? -1.899 4.386 21.143 1.00 88.94 105 ARG A N 1
ATOM 830 C CA . ARG A 1 105 ? -2.686 3.875 20.012 1.00 88.94 105 ARG A CA 1
ATOM 831 C C . ARG A 1 105 ? -2.327 4.615 18.724 1.00 88.94 105 ARG A C 1
ATOM 833 O O . ARG A 1 105 ? -2.100 3.980 17.701 1.00 88.94 105 ARG A O 1
ATOM 840 N N . ASN A 1 106 ? -2.256 5.942 18.779 1.00 87.75 106 ASN A N 1
ATOM 841 C CA . ASN A 1 106 ? -1.917 6.758 17.619 1.00 87.75 106 ASN A CA 1
ATOM 842 C C . ASN A 1 106 ? -0.482 6.474 17.158 1.00 87.75 106 ASN A C 1
ATOM 844 O O . ASN A 1 106 ? -0.251 6.255 15.974 1.00 87.75 106 ASN A O 1
ATOM 848 N N . TRP A 1 107 ? 0.466 6.388 18.092 1.00 89.81 107 TRP A N 1
ATOM 849 C CA . TRP A 1 107 ? 1.841 5.981 17.800 1.00 89.81 107 TRP A CA 1
ATOM 850 C C . TRP A 1 107 ? 1.911 4.641 17.057 1.00 89.81 107 TRP A C 1
ATOM 852 O O . TRP A 1 107 ? 2.520 4.552 15.989 1.00 89.81 107 TRP A O 1
ATOM 862 N N . ALA A 1 108 ? 1.225 3.622 17.584 1.00 92.19 108 ALA A N 1
ATOM 863 C CA . ALA A 1 108 ? 1.178 2.293 16.990 1.00 92.19 108 ALA A CA 1
ATOM 864 C C . ALA A 1 108 ? 0.575 2.321 15.579 1.00 92.19 108 ALA A C 1
ATOM 866 O O . ALA A 1 108 ? 1.131 1.709 14.671 1.00 92.19 108 ALA A O 1
ATOM 867 N N . TRP A 1 109 ? -0.513 3.070 15.364 1.00 93.19 109 TRP A N 1
ATOM 868 C CA . TRP A 1 109 ? -1.137 3.175 14.045 1.00 93.19 109 TRP A CA 1
ATOM 869 C C . TRP A 1 109 ? -0.270 3.890 13.015 1.00 93.19 109 TRP A C 1
ATOM 871 O O . TRP A 1 109 ? -0.267 3.466 11.864 1.00 93.19 109 TRP A O 1
ATOM 881 N N . ILE A 1 110 ? 0.492 4.919 13.396 1.00 92.25 110 ILE A N 1
ATOM 882 C CA . ILE A 1 110 ? 1.407 5.614 12.473 1.00 92.25 110 ILE A CA 1
ATOM 883 C C . ILE A 1 110 ? 2.461 4.646 11.955 1.00 92.25 110 ILE A C 1
ATOM 885 O O . ILE A 1 110 ? 2.639 4.521 10.742 1.00 92.25 110 ILE A O 1
ATOM 889 N N . ILE A 1 111 ? 3.112 3.931 12.875 1.00 92.19 111 ILE A N 1
ATOM 890 C CA . ILE A 1 111 ? 4.131 2.936 12.539 1.00 92.19 111 ILE A CA 1
ATOM 891 C C . ILE A 1 111 ? 3.505 1.818 11.706 1.00 92.19 111 ILE A C 1
ATOM 893 O O . ILE A 1 111 ? 4.042 1.468 10.658 1.00 92.19 111 ILE A O 1
ATOM 897 N N . ALA A 1 112 ? 2.342 1.309 12.121 1.00 94.75 112 ALA A N 1
ATOM 898 C CA . ALA A 1 112 ? 1.634 0.265 11.397 1.00 94.75 112 ALA A CA 1
ATOM 899 C C . ALA A 1 112 ? 1.291 0.696 9.968 1.00 94.75 112 ALA A C 1
ATOM 901 O O . ALA A 1 112 ? 1.584 -0.052 9.051 1.00 94.75 112 ALA A O 1
ATOM 902 N N . GLY A 1 113 ? 0.748 1.895 9.747 1.00 94.19 113 GLY A N 1
ATOM 903 C CA . GLY A 1 113 ? 0.412 2.364 8.399 1.00 94.19 113 GLY A CA 1
ATOM 904 C C . GLY A 1 113 ? 1.644 2.551 7.514 1.00 94.19 113 GLY A C 1
ATOM 905 O O . GLY A 1 113 ? 1.650 2.106 6.368 1.00 94.19 113 GLY A O 1
ATOM 906 N N . ALA A 1 114 ? 2.724 3.121 8.058 1.00 92.94 114 ALA A N 1
ATOM 907 C CA . ALA A 1 114 ? 3.960 3.329 7.307 1.00 92.94 114 ALA A CA 1
ATOM 908 C C . ALA A 1 114 ? 4.627 2.000 6.908 1.00 92.94 114 ALA A C 1
ATOM 910 O O . ALA A 1 114 ? 5.074 1.852 5.771 1.00 92.94 114 ALA A O 1
ATOM 911 N N . LEU A 1 115 ? 4.666 1.017 7.815 1.00 94.38 115 LEU A N 1
ATOM 912 C CA . LEU A 1 115 ? 5.232 -0.304 7.532 1.00 94.38 115 LEU A CA 1
ATOM 913 C C . LEU A 1 115 ? 4.294 -1.155 6.665 1.00 94.38 115 LEU A C 1
ATOM 915 O O . LEU A 1 115 ? 4.716 -1.742 5.675 1.00 94.38 115 LEU A O 1
ATOM 919 N N . TYR A 1 116 ? 3.014 -1.221 7.013 1.00 95.62 116 TYR A N 1
ATOM 920 C CA . TYR A 1 116 ? 2.060 -2.091 6.335 1.00 95.62 116 TYR A CA 1
ATOM 921 C C . TYR A 1 116 ? 1.765 -1.629 4.911 1.00 95.62 116 TYR A C 1
ATOM 923 O O . TYR A 1 116 ? 1.718 -2.457 4.011 1.00 95.62 116 TYR A O 1
ATOM 931 N N . VAL A 1 117 ? 1.589 -0.325 4.685 1.00 96.00 117 VAL A N 1
ATOM 932 C CA . VAL A 1 117 ? 1.318 0.196 3.341 1.00 96.00 117 VAL A CA 1
ATOM 933 C C . VAL A 1 117 ? 2.623 0.565 2.648 1.00 96.00 117 VAL A C 1
ATOM 935 O O . VAL A 1 117 ? 2.939 0.018 1.595 1.00 96.00 117 VAL A O 1
ATOM 938 N N . GLY A 1 118 ? 3.408 1.464 3.245 1.00 94.00 118 GLY A N 1
ATOM 939 C CA . GLY A 1 118 ? 4.613 2.005 2.618 1.00 94.00 118 GLY A CA 1
ATOM 940 C C . GLY A 1 118 ? 5.694 0.954 2.377 1.00 94.00 118 GLY A C 1
ATOM 941 O O . GLY A 1 118 ? 6.135 0.763 1.244 1.00 94.00 118 GLY A O 1
ATOM 942 N N . TRP A 1 119 ? 6.117 0.241 3.423 1.00 94.38 119 TRP A N 1
ATOM 943 C CA . TRP A 1 119 ? 7.182 -0.755 3.273 1.00 94.38 119 TRP A CA 1
ATOM 944 C C . TRP A 1 119 ? 6.742 -1.962 2.437 1.00 94.38 119 TRP A C 1
ATOM 946 O O . TRP A 1 119 ? 7.500 -2.393 1.577 1.00 94.38 119 TRP A O 1
ATOM 956 N N . MET A 1 120 ? 5.513 -2.470 2.587 1.00 95.81 120 MET A N 1
ATOM 957 C CA . MET A 1 120 ? 5.054 -3.585 1.741 1.00 95.81 120 MET A CA 1
ATOM 958 C C . MET A 1 120 ? 4.955 -3.196 0.260 1.00 95.81 120 MET A C 1
ATOM 960 O O . MET A 1 120 ? 5.328 -3.986 -0.606 1.00 95.81 120 MET A O 1
ATOM 964 N N . LEU A 1 121 ? 4.513 -1.973 -0.059 1.00 95.69 121 LEU A N 1
ATOM 965 C CA . LEU A 1 121 ? 4.462 -1.513 -1.449 1.00 95.69 121 LEU A CA 1
ATOM 966 C C . LEU A 1 121 ? 5.848 -1.243 -2.049 1.00 95.69 121 LEU A C 1
ATOM 968 O O . LEU A 1 121 ? 5.989 -1.323 -3.270 1.00 95.69 121 LEU A O 1
ATOM 972 N N . SER A 1 122 ? 6.882 -0.990 -1.237 1.00 94.25 122 SER A N 1
ATOM 973 C CA . SER A 1 122 ? 8.252 -0.822 -1.746 1.00 94.25 122 SER A CA 1
ATOM 974 C C . SER A 1 122 ? 8.773 -2.080 -2.450 1.00 94.25 122 SER A C 1
ATOM 976 O O . SER A 1 122 ? 9.538 -1.972 -3.412 1.00 94.25 122 SER A O 1
ATOM 978 N N . TYR A 1 123 ? 8.290 -3.267 -2.061 1.00 94.25 123 TYR A N 1
ATOM 979 C CA . TYR A 1 123 ? 8.670 -4.530 -2.693 1.00 94.25 123 TYR A CA 1
ATOM 980 C C . TYR A 1 123 ? 8.274 -4.608 -4.169 1.00 94.25 123 TYR A C 1
ATOM 982 O O . TYR A 1 123 ? 8.965 -5.285 -4.924 1.00 94.25 123 TYR A O 1
ATOM 990 N N . TRP A 1 124 ? 7.254 -3.872 -4.627 1.00 94.69 124 TRP A N 1
ATOM 991 C CA . TRP A 1 124 ? 6.967 -3.761 -6.062 1.00 94.69 124 TRP A CA 1
ATOM 992 C C . TRP A 1 124 ? 8.118 -3.101 -6.823 1.00 94.69 124 TRP A C 1
ATOM 994 O O . TRP A 1 124 ? 8.489 -3.557 -7.906 1.00 94.69 124 TRP A O 1
ATOM 1004 N N . LEU A 1 125 ? 8.723 -2.056 -6.248 1.00 93.12 125 LEU A N 1
ATOM 1005 C CA . LEU A 1 125 ? 9.882 -1.392 -6.846 1.00 93.12 125 LEU A CA 1
ATOM 1006 C C . LEU A 1 125 ? 11.148 -2.240 -6.701 1.00 93.12 125 LEU A C 1
ATOM 1008 O O . LEU A 1 125 ? 11.942 -2.304 -7.637 1.00 93.12 125 LEU A O 1
ATOM 1012 N N . SER A 1 126 ? 11.319 -2.950 -5.581 1.00 92.31 126 SER A N 1
ATOM 1013 C CA . SER A 1 126 ? 12.416 -3.915 -5.427 1.00 92.31 126 SER A CA 1
ATOM 1014 C C . SER A 1 126 ? 12.338 -5.048 -6.450 1.00 92.31 126 SER A C 1
ATOM 1016 O O . SER A 1 126 ? 13.360 -5.381 -7.044 1.00 92.31 126 SER A O 1
ATOM 1018 N N . LEU A 1 127 ? 11.138 -5.594 -6.686 1.00 93.44 127 LEU A N 1
ATOM 1019 C CA . LEU A 1 127 ? 10.877 -6.640 -7.675 1.00 93.44 127 LEU A CA 1
ATOM 1020 C C . LEU A 1 127 ? 11.164 -6.138 -9.091 1.00 93.44 127 LEU A C 1
ATOM 1022 O O . LEU A 1 127 ? 11.804 -6.832 -9.876 1.00 93.44 127 LEU A O 1
ATOM 1026 N N . ARG A 1 128 ? 10.762 -4.897 -9.399 1.00 91.06 128 ARG A N 1
ATOM 1027 C CA . ARG A 1 128 ? 11.087 -4.258 -10.679 1.00 91.06 128 ARG A CA 1
ATOM 1028 C C . ARG A 1 128 ? 12.592 -4.053 -10.870 1.00 91.06 128 ARG A C 1
ATOM 1030 O O . ARG A 1 128 ? 13.064 -4.120 -11.997 1.00 91.06 128 ARG A O 1
ATOM 1037 N N . GLY A 1 129 ? 13.333 -3.820 -9.791 1.00 89.31 129 GLY A N 1
ATOM 1038 C CA . GLY A 1 129 ? 14.785 -3.644 -9.814 1.00 89.31 129 GLY A CA 1
ATOM 1039 C C . GLY A 1 129 ? 15.602 -4.940 -9.890 1.00 89.31 129 GLY A C 1
ATOM 1040 O O . GLY A 1 129 ? 16.817 -4.867 -9.692 1.00 89.31 129 GLY A O 1
ATOM 1041 N N . LEU A 1 130 ? 14.968 -6.104 -10.084 1.00 91.12 130 LEU A N 1
ATOM 1042 C CA . LEU A 1 130 ? 15.639 -7.377 -10.370 1.00 91.12 130 LEU A CA 1
ATOM 1043 C C . LEU A 1 130 ? 15.919 -7.536 -11.870 1.00 91.12 130 LEU A C 1
ATOM 1045 O O . LEU A 1 130 ? 15.338 -6.844 -12.708 1.00 91.12 130 LEU A O 1
ATOM 1049 N N . GLU A 1 131 ? 16.770 -8.505 -12.209 1.00 91.31 131 GLU A N 1
ATOM 1050 C CA . GLU A 1 131 ? 16.886 -8.981 -13.585 1.00 91.31 131 GLU A CA 1
ATOM 1051 C C . GLU A 1 131 ? 15.524 -9.502 -14.066 1.00 91.31 131 GLU A C 1
ATOM 1053 O O . GLU A 1 131 ? 14.830 -10.231 -13.355 1.00 91.31 131 GLU A O 1
ATOM 1058 N N . ASP A 1 132 ? 15.109 -9.052 -15.250 1.00 90.94 132 ASP A N 1
ATOM 1059 C CA . ASP A 1 132 ? 13.772 -9.293 -15.801 1.00 90.94 132 ASP A CA 1
ATOM 1060 C C . ASP A 1 132 ? 12.606 -8.845 -14.885 1.00 90.94 132 ASP A C 1
ATOM 1062 O O . ASP A 1 132 ? 11.487 -9.362 -14.937 1.00 90.94 132 ASP A O 1
ATOM 1066 N N . GLY A 1 133 ? 12.841 -7.833 -14.037 1.00 91.12 133 GLY A N 1
ATOM 1067 C CA . GLY A 1 133 ? 11.883 -7.359 -13.033 1.00 91.12 133 GLY A CA 1
ATOM 1068 C C . GLY A 1 133 ? 10.515 -6.961 -13.593 1.00 91.12 133 GLY A C 1
ATOM 1069 O O . GLY A 1 133 ? 9.503 -7.059 -12.902 1.00 91.12 133 GLY A O 1
ATOM 1070 N N . ARG A 1 134 ? 10.437 -6.567 -14.871 1.00 91.75 134 ARG A N 1
ATOM 1071 C CA . ARG A 1 134 ? 9.160 -6.331 -15.562 1.00 91.75 134 ARG A CA 1
ATOM 1072 C C . ARG A 1 134 ? 8.285 -7.583 -15.599 1.00 91.75 134 ARG A C 1
ATOM 1074 O O . ARG A 1 134 ? 7.101 -7.495 -15.277 1.00 91.75 134 ARG A O 1
ATOM 1081 N N . ASN A 1 135 ? 8.847 -8.719 -16.001 1.00 93.31 135 ASN A N 1
ATOM 1082 C CA . ASN A 1 135 ? 8.098 -9.964 -16.125 1.00 93.31 135 ASN A CA 1
ATOM 1083 C C . ASN A 1 135 ? 7.718 -10.506 -14.747 1.00 93.31 135 ASN A C 1
ATOM 1085 O O . ASN A 1 135 ? 6.597 -10.977 -14.576 1.00 93.31 135 ASN A O 1
ATOM 1089 N N . TRP A 1 136 ? 8.583 -10.336 -13.744 1.00 94.88 136 TRP A N 1
ATOM 1090 C CA . TRP A 1 136 ? 8.253 -10.662 -12.356 1.00 94.88 136 TRP A CA 1
ATOM 1091 C C . TRP A 1 136 ? 7.077 -9.846 -11.815 1.00 94.88 136 TRP A C 1
ATOM 1093 O O . TRP A 1 136 ? 6.187 -10.406 -11.176 1.00 94.88 136 TRP A O 1
ATOM 1103 N N . VAL A 1 137 ? 7.023 -8.542 -12.106 1.00 94.56 137 VAL A N 1
ATOM 1104 C CA . VAL A 1 137 ? 5.882 -7.693 -11.728 1.00 94.56 137 VAL A CA 1
ATOM 1105 C C . VAL A 1 137 ? 4.598 -8.155 -12.421 1.00 94.56 137 VAL A C 1
ATOM 1107 O O . VAL A 1 137 ? 3.568 -8.282 -11.759 1.00 94.56 137 VAL A O 1
ATOM 1110 N N . TYR A 1 138 ? 4.643 -8.456 -13.724 1.00 94.31 138 TYR A N 1
ATOM 1111 C CA . TYR A 1 138 ? 3.474 -9.002 -14.423 1.00 94.31 138 TYR A CA 1
ATOM 1112 C C . TYR A 1 138 ? 3.025 -10.335 -13.838 1.00 94.31 138 TYR A C 1
ATOM 1114 O O . TYR A 1 138 ? 1.832 -10.514 -13.602 1.00 94.31 138 TYR A O 1
ATOM 1122 N N . LEU A 1 139 ? 3.965 -11.240 -13.567 1.00 95.50 139 LEU A N 1
ATOM 1123 C CA . LEU A 1 139 ? 3.673 -12.526 -12.956 1.00 95.50 139 LEU A CA 1
ATOM 1124 C C . LEU A 1 139 ? 2.971 -12.334 -11.612 1.00 95.50 139 LEU A C 1
ATOM 1126 O O . LEU A 1 139 ? 1.912 -12.911 -11.416 1.00 95.50 139 LEU A O 1
ATOM 1130 N N . ALA A 1 140 ? 3.499 -11.483 -10.729 1.00 95.12 140 ALA A N 1
ATOM 1131 C CA . ALA A 1 140 ? 2.910 -11.232 -9.415 1.00 95.12 140 ALA A CA 1
ATOM 1132 C C . ALA A 1 140 ? 1.483 -10.646 -9.496 1.00 95.12 140 ALA A C 1
ATOM 1134 O O . ALA A 1 140 ? 0.601 -11.033 -8.728 1.00 95.12 140 ALA A O 1
ATOM 1135 N N . ILE A 1 141 ? 1.214 -9.734 -10.437 1.00 93.31 141 ILE A N 1
ATOM 1136 C CA . ILE A 1 141 ? -0.139 -9.173 -10.625 1.00 93.31 141 ILE A CA 1
ATOM 1137 C C . ILE A 1 141 ? -1.094 -10.229 -11.188 1.00 93.31 141 ILE A C 1
ATOM 1139 O O . ILE A 1 141 ? -2.218 -10.377 -10.716 1.00 93.31 141 ILE A O 1
ATOM 1143 N N . LEU A 1 142 ? -0.656 -10.983 -12.194 1.00 93.88 142 LEU A N 1
ATOM 1144 C CA . LEU A 1 142 ? -1.485 -12.014 -12.807 1.00 93.88 142 LEU A CA 1
ATOM 1145 C C . LEU A 1 142 ? -1.789 -13.152 -11.832 1.00 93.88 142 LEU A C 1
ATOM 1147 O O . LEU A 1 142 ? -2.930 -13.601 -11.793 1.00 93.88 142 LEU A O 1
ATOM 1151 N N . THR A 1 143 ? -0.824 -13.587 -11.020 1.00 95.06 143 THR A N 1
ATOM 1152 C CA . THR A 1 143 ? -1.045 -14.640 -10.020 1.00 95.06 143 THR A CA 1
ATOM 1153 C C . THR A 1 143 ? -1.962 -14.172 -8.902 1.00 95.06 143 THR A C 1
ATOM 1155 O O . THR A 1 143 ? -2.847 -14.922 -8.511 1.00 95.06 143 THR A O 1
ATOM 1158 N N . THR A 1 144 ? -1.834 -12.928 -8.432 1.00 93.69 144 THR A N 1
ATOM 1159 C CA . THR A 1 144 ? -2.769 -12.380 -7.433 1.00 93.69 144 THR A CA 1
ATOM 1160 C C . THR A 1 144 ? -4.192 -12.267 -7.982 1.00 93.69 144 THR A C 1
ATOM 1162 O O . THR A 1 144 ? -5.137 -12.686 -7.316 1.00 93.69 144 THR A O 1
ATOM 1165 N N . PHE A 1 145 ? -4.366 -11.803 -9.224 1.00 92.44 145 PHE A N 1
ATOM 1166 C CA . PHE A 1 145 ? -5.685 -11.743 -9.866 1.00 92.44 145 PHE A CA 1
ATOM 1167 C C . PHE A 1 145 ? -6.268 -13.131 -10.145 1.00 92.44 145 PHE A C 1
ATOM 1169 O O . PHE A 1 145 ? -7.465 -13.348 -9.938 1.00 92.44 145 PHE A O 1
ATOM 1176 N N . ALA A 1 146 ? -5.442 -14.072 -10.606 1.00 93.62 146 ALA A N 1
ATOM 1177 C CA . ALA A 1 146 ? -5.851 -15.452 -10.832 1.00 93.62 146 ALA A CA 1
ATOM 1178 C C . ALA A 1 146 ? -6.264 -16.122 -9.516 1.00 93.62 146 ALA A C 1
ATOM 1180 O O . ALA A 1 146 ? -7.337 -16.719 -9.470 1.00 93.62 146 ALA A O 1
ATOM 1181 N N . ASN A 1 147 ? -5.484 -15.939 -8.446 1.00 94.75 147 ASN A N 1
ATOM 1182 C CA . ASN A 1 147 ? -5.792 -16.443 -7.111 1.00 94.75 147 ASN A CA 1
ATOM 1183 C C . ASN A 1 147 ? -7.132 -15.901 -6.598 1.00 94.75 147 ASN A C 1
ATOM 1185 O O . ASN A 1 147 ? -7.993 -16.679 -6.199 1.00 94.75 147 ASN A O 1
ATOM 1189 N N . ASP A 1 148 ? -7.356 -14.586 -6.662 1.00 92.62 148 ASP A N 1
ATOM 1190 C CA . ASP A 1 148 ? -8.613 -13.985 -6.196 1.00 92.62 148 ASP A CA 1
ATOM 1191 C C . ASP A 1 148 ? -9.819 -14.460 -7.020 1.00 92.62 148 ASP A C 1
ATOM 1193 O O . ASP A 1 148 ? -10.898 -14.723 -6.481 1.00 92.62 148 ASP A O 1
ATOM 1197 N N . THR A 1 149 ? -9.631 -14.617 -8.332 1.00 92.50 149 THR A N 1
ATOM 1198 C CA . THR A 1 149 ? -10.666 -15.112 -9.245 1.00 92.50 149 THR A CA 1
ATOM 1199 C C . THR A 1 149 ? -10.988 -16.585 -8.974 1.00 92.50 149 THR A C 1
ATOM 1201 O O . THR A 1 149 ? -12.161 -16.942 -8.843 1.00 92.50 149 THR A O 1
ATOM 1204 N N . GLY A 1 150 ? -9.965 -17.434 -8.839 1.00 93.56 150 GLY A N 1
ATOM 1205 C CA . GLY A 1 150 ? -10.100 -18.854 -8.508 1.00 93.56 150 GLY A CA 1
ATOM 1206 C C . GLY A 1 150 ? -10.766 -19.053 -7.150 1.00 93.56 150 GLY A C 1
ATOM 1207 O O . GLY A 1 150 ? -11.763 -19.774 -7.043 1.00 93.56 150 GLY A O 1
ATOM 1208 N N . ALA A 1 151 ? -10.316 -18.302 -6.143 1.00 93.12 151 ALA A N 1
ATOM 1209 C CA . ALA A 1 151 ? -10.893 -18.335 -4.810 1.00 93.12 151 ALA A CA 1
ATOM 1210 C C . ALA A 1 151 ? -12.356 -17.891 -4.779 1.00 93.12 151 ALA A C 1
ATOM 1212 O O . ALA A 1 151 ? -13.169 -18.494 -4.074 1.00 93.12 151 ALA A O 1
ATOM 1213 N N . PHE A 1 152 ? -12.725 -16.883 -5.573 1.00 91.69 152 PHE A N 1
ATOM 1214 C CA . PHE A 1 152 ? -14.114 -16.456 -5.701 1.00 91.69 152 PHE A CA 1
ATOM 1215 C C . PHE A 1 152 ? -14.996 -17.532 -6.347 1.00 91.69 152 PHE A C 1
ATOM 1217 O O . PHE A 1 152 ? -16.061 -17.846 -5.812 1.00 91.69 152 PHE A O 1
ATOM 1224 N N . PHE A 1 153 ? -14.583 -18.111 -7.478 1.00 93.75 153 PHE A N 1
ATOM 1225 C CA . PHE A 1 153 ? -15.410 -19.090 -8.191 1.00 93.75 153 PHE A CA 1
ATOM 1226 C C . PHE A 1 153 ? -15.542 -20.407 -7.429 1.00 93.75 153 PHE A C 1
ATOM 1228 O O . PHE A 1 153 ? -16.661 -20.893 -7.246 1.00 93.75 153 PHE A O 1
ATOM 1235 N N . ILE A 1 154 ? -14.433 -20.955 -6.931 1.00 93.62 154 ILE A N 1
ATOM 1236 C CA . ILE A 1 154 ? -14.442 -22.213 -6.175 1.00 93.62 154 ILE A CA 1
ATOM 1237 C C . ILE A 1 154 ? -15.096 -22.001 -4.811 1.00 93.62 154 ILE A C 1
ATOM 1239 O O . ILE A 1 154 ? -15.949 -22.793 -4.408 1.00 93.62 154 ILE A O 1
ATOM 1243 N N . GLY A 1 155 ? -14.803 -20.885 -4.141 1.00 92.75 155 GLY A N 1
ATOM 1244 C CA . GLY A 1 155 ? -15.446 -20.534 -2.879 1.00 92.75 155 GLY A CA 1
ATOM 1245 C C . GLY A 1 155 ? -16.960 -20.368 -3.016 1.00 92.75 155 GLY A C 1
ATOM 1246 O O . GLY A 1 155 ? -17.702 -20.796 -2.136 1.00 92.75 155 GLY A O 1
ATOM 1247 N N . ARG A 1 156 ? -17.447 -19.821 -4.137 1.00 91.12 156 ARG A N 1
ATOM 1248 C CA . ARG A 1 156 ? -18.886 -19.680 -4.399 1.00 91.12 156 ARG A CA 1
ATOM 1249 C C . ARG A 1 156 ? -19.561 -20.995 -4.790 1.00 91.12 156 ARG A C 1
ATOM 1251 O O . ARG A 1 156 ? -20.707 -21.207 -4.405 1.00 91.12 156 ARG A O 1
ATOM 1258 N N . ALA A 1 157 ? -18.896 -21.844 -5.569 1.00 92.31 157 ALA A N 1
ATOM 1259 C CA . ALA A 1 157 ? -19.475 -23.094 -6.060 1.00 92.31 157 ALA A CA 1
ATOM 1260 C C . ALA A 1 157 ? -19.433 -24.225 -5.020 1.00 92.31 157 ALA A C 1
ATOM 1262 O O . ALA A 1 157 ? -20.365 -25.020 -4.931 1.00 92.31 157 ALA A O 1
ATOM 1263 N N . MET A 1 158 ? -18.348 -24.306 -4.245 1.00 92.19 158 MET A N 1
ATOM 1264 C CA . MET A 1 158 ? -18.029 -25.448 -3.380 1.00 92.19 158 MET A CA 1
ATOM 1265 C C . MET A 1 158 ? -17.757 -25.059 -1.922 1.00 92.19 158 MET A C 1
ATOM 1267 O O . MET A 1 158 ? -17.458 -25.933 -1.110 1.00 92.19 158 MET A O 1
ATOM 1271 N N . GLY A 1 159 ? -17.861 -23.776 -1.568 1.00 89.38 159 GLY A N 1
ATOM 1272 C CA . GLY A 1 159 ? -17.558 -23.289 -0.227 1.00 89.38 159 GLY A CA 1
ATOM 1273 C C . GLY A 1 159 ? -18.510 -23.830 0.833 1.00 89.38 159 GLY A C 1
ATOM 1274 O O . GLY A 1 159 ? -19.686 -23.467 0.866 1.00 89.38 159 GLY A O 1
ATOM 1275 N N . LYS A 1 160 ? -17.979 -24.656 1.736 1.00 90.25 160 LYS A N 1
ATOM 1276 C CA . LYS A 1 160 ? -18.718 -25.229 2.870 1.00 90.25 160 LYS A CA 1
ATOM 1277 C C . LYS A 1 160 ? -18.124 -24.776 4.195 1.00 90.25 160 LYS A C 1
ATOM 1279 O O . LYS A 1 160 ? -18.872 -24.435 5.109 1.00 90.25 160 LYS A O 1
ATOM 1284 N N . HIS A 1 161 ? -16.796 -24.705 4.288 1.00 92.94 161 HIS A N 1
ATOM 1285 C CA . HIS A 1 161 ? -16.107 -24.373 5.530 1.00 92.94 161 HIS A CA 1
ATOM 1286 C C . HIS A 1 161 ? -15.640 -22.922 5.524 1.00 92.94 161 HIS A C 1
ATOM 1288 O O . HIS A 1 161 ? -14.796 -22.524 4.722 1.00 92.94 161 HIS A O 1
ATOM 1294 N N . LYS A 1 162 ? -16.177 -22.113 6.442 1.00 91.94 162 LYS A N 1
ATOM 1295 C CA . LYS A 1 162 ? -15.772 -20.711 6.604 1.00 91.94 162 LYS A CA 1
ATOM 1296 C C . LYS A 1 162 ? -14.329 -20.627 7.104 1.00 91.94 162 LYS A C 1
ATOM 1298 O O . LYS A 1 162 ? -13.959 -21.322 8.044 1.00 91.94 162 LYS A O 1
ATOM 1303 N N . LEU A 1 163 ? -13.540 -19.752 6.483 1.00 90.44 163 LEU A N 1
ATOM 1304 C CA . LEU A 1 163 ? -12.133 -19.539 6.834 1.00 90.44 163 LEU A CA 1
ATOM 1305 C C . LEU A 1 163 ? -11.983 -18.579 8.022 1.00 90.44 163 LEU A C 1
ATOM 1307 O O . LEU A 1 163 ? -11.214 -18.843 8.938 1.00 90.44 163 LEU A O 1
ATOM 1311 N N . ALA A 1 164 ? -12.715 -17.464 8.010 1.00 89.38 164 ALA A N 1
ATOM 1312 C CA . ALA A 1 164 ? -12.584 -16.404 9.011 1.00 89.38 164 ALA A CA 1
ATOM 1313 C C . ALA A 1 164 ? -13.953 -15.787 9.356 1.00 89.38 164 ALA A C 1
ATOM 1315 O O . ALA A 1 164 ? -14.195 -14.626 9.030 1.00 89.38 164 ALA A O 1
ATOM 1316 N N . PRO A 1 165 ? -14.865 -16.536 10.002 1.00 87.00 165 PRO A N 1
ATOM 1317 C CA . PRO A 1 165 ? -16.258 -16.117 10.191 1.00 87.00 165 PRO A CA 1
ATOM 1318 C C . PRO A 1 165 ? -16.417 -14.822 11.001 1.00 87.00 165 PRO A C 1
ATOM 1320 O O . PRO A 1 165 ? -17.351 -14.072 10.756 1.00 87.00 165 PRO A O 1
ATOM 1323 N N . THR A 1 166 ? -15.496 -14.521 11.918 1.00 89.88 166 THR A N 1
ATOM 1324 C CA . THR A 1 166 ? -15.524 -13.297 12.738 1.00 89.88 166 THR A CA 1
ATOM 1325 C C . THR A 1 166 ? -15.058 -12.040 11.998 1.00 89.88 166 THR A C 1
ATOM 1327 O O . THR A 1 166 ? -15.337 -10.937 12.456 1.00 89.88 166 THR A O 1
ATOM 1330 N N . ILE A 1 167 ? -14.345 -12.187 10.875 1.00 86.38 167 ILE A N 1
ATOM 1331 C CA . ILE A 1 167 ? -13.742 -11.072 10.119 1.00 86.38 167 ILE A CA 1
ATOM 1332 C C . ILE A 1 167 ? -14.400 -10.926 8.741 1.00 86.38 167 ILE A C 1
ATOM 1334 O O . ILE A 1 167 ? -14.616 -9.818 8.258 1.00 86.38 167 ILE A O 1
ATOM 1338 N N . SER A 1 168 ? -14.699 -12.043 8.075 1.00 82.75 168 SER A N 1
ATOM 1339 C CA . SER A 1 168 ? -15.299 -12.082 6.744 1.00 82.75 168 SER A CA 1
ATOM 1340 C C . SER A 1 168 ? -16.100 -13.366 6.540 1.00 82.75 168 SER A C 1
ATOM 1342 O O . SER A 1 168 ? -15.550 -14.450 6.342 1.00 82.75 168 SER A O 1
ATOM 1344 N N . GLU A 1 169 ? -17.423 -13.230 6.498 1.00 81.00 169 GLU A N 1
ATOM 1345 C CA . GLU A 1 169 ? -18.337 -14.362 6.315 1.00 81.00 169 GLU A CA 1
ATOM 1346 C C . GLU A 1 169 ? -18.257 -14.997 4.919 1.00 81.00 169 GLU A C 1
ATOM 1348 O O . GLU A 1 169 ? -18.684 -16.134 4.722 1.00 81.00 169 GLU A O 1
ATOM 1353 N N . ALA A 1 170 ? -17.719 -14.288 3.925 1.00 85.50 170 ALA A N 1
ATOM 1354 C CA . ALA A 1 170 ? -17.676 -14.760 2.543 1.00 85.50 170 ALA A CA 1
ATOM 1355 C C . ALA A 1 170 ? -16.486 -15.691 2.242 1.00 85.50 170 ALA A C 1
ATOM 1357 O O . ALA A 1 170 ? -16.538 -16.427 1.259 1.00 85.50 170 ALA A O 1
ATOM 1358 N N . LYS A 1 171 ? -15.426 -15.688 3.064 1.00 87.62 171 LYS A N 1
ATOM 1359 C CA . LYS A 1 171 ? -14.212 -16.481 2.803 1.00 87.62 171 LYS A CA 1
ATOM 1360 C C . LYS A 1 171 ? -14.376 -17.935 3.247 1.00 87.62 171 LYS A C 1
ATOM 1362 O O . LYS A 1 171 ? -14.785 -18.198 4.381 1.00 87.62 171 LYS A O 1
ATOM 1367 N N . THR A 1 172 ? -14.001 -18.876 2.382 1.00 94.06 172 THR A N 1
ATOM 1368 C CA . THR A 1 172 ? -14.051 -20.323 2.643 1.00 94.06 172 THR A CA 1
ATOM 1369 C C . THR A 1 172 ? -12.697 -20.991 2.421 1.00 94.06 172 THR A C 1
ATOM 1371 O O . THR A 1 172 ? -11.886 -20.503 1.632 1.00 94.06 172 THR A O 1
ATOM 1374 N N . TRP A 1 173 ? -12.446 -22.102 3.117 1.00 94.44 173 TRP A N 1
ATOM 1375 C CA . TRP A 1 173 ? -11.231 -22.907 2.937 1.00 94.44 173 TRP A CA 1
ATOM 1376 C C . TRP A 1 173 ? -11.144 -23.490 1.528 1.00 94.44 173 TRP A C 1
ATOM 1378 O O . TRP A 1 173 ? -10.074 -23.484 0.929 1.00 94.44 173 TRP A O 1
ATOM 1388 N N . GLU A 1 174 ? -12.271 -23.926 0.964 1.00 94.19 174 GLU A N 1
ATOM 1389 C CA . GLU A 1 174 ? -12.314 -24.434 -0.408 1.00 94.19 174 GLU A CA 1
ATOM 1390 C C . GLU A 1 174 ? -11.974 -23.339 -1.421 1.00 94.19 174 GLU A C 1
ATOM 1392 O O . GLU A 1 174 ? -11.257 -23.596 -2.382 1.00 94.19 174 GLU A O 1
ATOM 1397 N N . GLY A 1 175 ? -12.430 -22.104 -1.178 1.00 93.25 175 GLY A N 1
ATOM 1398 C CA . GLY A 1 175 ? -12.019 -20.952 -1.975 1.00 93.25 175 GLY A CA 1
ATOM 1399 C C . GLY A 1 175 ? -10.517 -20.696 -1.867 1.00 93.25 175 GLY A C 1
ATOM 1400 O O . GLY A 1 175 ? -9.858 -20.546 -2.884 1.00 93.25 175 GLY A O 1
ATOM 1401 N N . ALA A 1 176 ? -9.945 -20.716 -0.661 1.00 92.06 176 ALA A N 1
ATOM 1402 C CA . ALA A 1 176 ? -8.505 -20.514 -0.486 1.00 92.06 176 ALA A CA 1
ATOM 1403 C C . ALA A 1 176 ? -7.663 -21.558 -1.243 1.00 92.06 176 ALA A C 1
ATOM 1405 O O . ALA A 1 176 ? -6.687 -21.193 -1.889 1.00 92.06 176 ALA A O 1
ATOM 1406 N N . ILE A 1 177 ? -8.069 -22.832 -1.217 1.00 92.94 177 ILE A N 1
ATOM 1407 C CA . ILE A 1 177 ? -7.413 -23.895 -1.996 1.00 92.94 177 ILE A CA 1
ATOM 1408 C C . ILE A 1 177 ? -7.621 -23.682 -3.496 1.00 92.94 177 ILE A C 1
ATOM 1410 O O . ILE A 1 177 ? -6.716 -23.930 -4.274 1.00 92.94 177 ILE A O 1
ATOM 1414 N N . GLY A 1 178 ? -8.791 -23.198 -3.909 1.00 89.50 178 GLY A N 1
ATOM 1415 C CA . GLY A 1 178 ? -9.081 -22.914 -5.310 1.00 89.50 178 GLY A CA 1
ATOM 1416 C C . GLY A 1 178 ? -8.324 -21.730 -5.921 1.00 89.50 178 GLY A C 1
ATOM 1417 O O . GLY A 1 178 ? -8.355 -21.560 -7.137 1.00 89.50 178 GLY A O 1
ATOM 1418 N N . GLY A 1 179 ? -7.697 -20.889 -5.099 1.00 87.62 179 GLY A N 1
ATOM 1419 C CA . GLY A 1 179 ? -6.806 -19.826 -5.566 1.00 87.62 179 GLY A CA 1
ATOM 1420 C C . GLY A 1 179 ? -5.347 -20.264 -5.754 1.00 87.62 179 GLY A C 1
ATOM 1421 O O . GLY A 1 179 ? -4.611 -19.569 -6.456 1.00 87.62 179 GLY A O 1
ATOM 1422 N N . LEU A 1 180 ? -4.946 -21.391 -5.145 1.00 87.81 180 LEU A N 1
ATOM 1423 C CA . LEU A 1 180 ? -3.611 -21.997 -5.255 1.00 87.81 180 LEU A CA 1
ATOM 1424 C C . LEU A 1 180 ? -3.462 -22.795 -6.556 1.00 87.81 180 LEU A C 1
ATOM 1426 O O . LEU A 1 180 ? -2.364 -22.704 -7.149 1.00 87.81 180 LEU A O 1
#

Secondary structure (DSSP, 8-state):
-HHHHHHHHHHHHHHHHHHHHTTTTSTHHHHHHHHHHHHHHHHHHHHTT--TT-HHHHHHHHHHHHHHHGGGGTTS-HHHHHHHHHHHHHHHHHHT-S--TTHHHHHHHHHHHIIIIIIHHHHHHHHHTSTTHHHHHHHHHHHHHHHHHHHHHHHHHH--SEEETTTEEEEEHHHHHHH-

Radius of gyration: 19.41 Å; chains: 1; bounding box: 47×44×47 Å